Protein AF-A0AAV8X7Q7-F1 (afdb_monomer_lite)

Organism: NCBI:txid1586634

InterPro domains:
  IPR000819 Peptidase M17, leucyl aminopeptidase, C-terminal [PF00883] (13-77)
  IPR011356 Peptidase M17, leucine aminopeptidase/peptidase B [PTHR11963] (2-77)

Sequence (85 aa):
MKEIHAIGRALNIIPTVIRGKELAEKGFGGIYGVGKAATVPPALAVLSYTPANAQTTVAWVGKGIVYDTGGLSLKGKVMVIFNFF

Structure (mmCIF, N/CA/C/O backbone):
data_AF-A0AAV8X7Q7-F1
#
_entry.id   AF-A0AAV8X7Q7-F1
#
loop_
_atom_site.group_PDB
_atom_site.id
_atom_site.type_symbol
_atom_site.label_atom_id
_atom_site.label_alt_id
_atom_site.label_comp_id
_atom_site.label_asym_id
_atom_site.label_entity_id
_atom_site.label_seq_id
_atom_site.pdbx_PDB_ins_code
_atom_site.Cartn_x
_atom_site.Cartn_y
_atom_site.Cartn_z
_atom_site.occupancy
_atom_site.B_iso_or_equiv
_atom_site.auth_seq_id
_atom_site.auth_comp_id
_atom_site.auth_asym_id
_atom_site.auth_atom_id
_atom_site.pdbx_PDB_model_num
ATOM 1 N N . MET A 1 1 ? -3.890 -5.098 -7.835 1.00 86.31 1 MET A N 1
ATOM 2 C CA . MET A 1 1 ? -5.075 -4.249 -7.555 1.00 86.31 1 MET A CA 1
ATOM 3 C C . MET A 1 1 ? -6.411 -4.954 -7.740 1.00 86.31 1 MET A C 1
ATOM 5 O O . MET A 1 1 ? -7.306 -4.661 -6.969 1.00 86.31 1 MET A O 1
ATOM 9 N N . LYS A 1 2 ? -6.601 -5.853 -8.716 1.00 91.19 2 LYS A N 1
ATOM 10 C CA . LYS A 1 2 ? -7.888 -6.563 -8.862 1.00 91.19 2 LYS A CA 1
ATOM 11 C C . LYS A 1 2 ? -8.270 -7.343 -7.594 1.00 91.19 2 LYS A C 1
ATOM 13 O O . LYS A 1 2 ? -9.376 -7.168 -7.101 1.00 91.19 2 LYS A O 1
ATOM 18 N N . GLU A 1 3 ? -7.307 -8.072 -7.028 1.00 92.56 3 GLU A N 1
ATOM 19 C CA . GLU A 1 3 ? -7.509 -8.906 -5.837 1.00 92.56 3 GLU A CA 1
ATOM 20 C C . GLU A 1 3 ? -7.986 -8.118 -4.612 1.00 92.56 3 GLU A C 1
ATOM 22 O O . GLU A 1 3 ? -9.008 -8.449 -4.027 1.00 92.56 3 GLU A O 1
ATOM 27 N N . ILE A 1 4 ? -7.331 -6.994 -4.282 1.00 93.62 4 ILE A N 1
ATOM 28 C CA . ILE A 1 4 ? -7.732 -6.185 -3.119 1.00 93.62 4 ILE A CA 1
ATOM 29 C C . ILE A 1 4 ? -9.171 -5.664 -3.236 1.00 93.62 4 ILE A C 1
ATOM 31 O O . ILE A 1 4 ? -9.889 -5.611 -2.245 1.00 93.62 4 ILE A O 1
ATOM 35 N N . HIS A 1 5 ? -9.623 -5.324 -4.447 1.00 94.31 5 HIS A N 1
ATOM 36 C CA . HIS A 1 5 ? -11.004 -4.888 -4.664 1.00 94.31 5 HIS A CA 1
ATOM 37 C C . HIS A 1 5 ? -11.986 -6.062 -4.614 1.00 94.31 5 HIS A C 1
ATOM 39 O O . HIS A 1 5 ? -13.123 -5.878 -4.191 1.00 94.31 5 HIS A O 1
ATOM 45 N N . ALA A 1 6 ? -11.576 -7.260 -5.042 1.00 96.50 6 ALA A N 1
ATOM 46 C CA . ALA A 1 6 ? -12.396 -8.461 -4.917 1.00 96.50 6 ALA A CA 1
ATOM 47 C C . ALA A 1 6 ? -12.618 -8.825 -3.442 1.00 96.50 6 ALA A C 1
ATOM 49 O O . ALA A 1 6 ? -13.766 -8.980 -3.029 1.00 96.50 6 ALA A O 1
ATOM 50 N N . ILE A 1 7 ? -11.546 -8.846 -2.647 1.00 95.19 7 ILE A N 1
ATOM 51 C CA . ILE A 1 7 ? -11.605 -9.097 -1.201 1.00 95.19 7 ILE A CA 1
ATOM 52 C C . ILE A 1 7 ? -12.387 -7.986 -0.489 1.00 95.19 7 ILE A C 1
ATOM 54 O O . ILE A 1 7 ? -13.270 -8.280 0.310 1.00 95.19 7 ILE A O 1
ATOM 58 N N . GLY A 1 8 ? -12.131 -6.715 -0.820 1.00 95.81 8 GLY A N 1
ATOM 59 C CA . GLY A 1 8 ? -12.879 -5.585 -0.261 1.00 95.81 8 GLY A CA 1
ATOM 60 C C . GLY A 1 8 ? -14.388 -5.716 -0.480 1.00 95.81 8 GLY A C 1
ATOM 61 O O . GLY A 1 8 ? -15.159 -5.578 0.464 1.00 95.81 8 GLY A O 1
ATOM 62 N N . ARG A 1 9 ? -14.823 -6.093 -1.690 1.00 96.38 9 ARG A N 1
ATOM 63 C CA . ARG A 1 9 ? -16.244 -6.375 -1.964 1.00 96.38 9 ARG A CA 1
ATOM 64 C C . ARG A 1 9 ? -16.781 -7.548 -1.149 1.00 96.38 9 ARG A C 1
ATOM 66 O O . ARG A 1 9 ? -17.867 -7.431 -0.597 1.00 96.38 9 ARG A O 1
ATOM 73 N N . ALA A 1 10 ? -16.036 -8.650 -1.066 1.00 96.88 10 ALA A N 1
ATOM 74 C CA . ALA A 1 10 ? -16.457 -9.831 -0.311 1.00 96.88 10 ALA A CA 1
ATOM 75 C C . ALA A 1 10 ? -16.641 -9.537 1.189 1.00 96.88 10 ALA A C 1
ATOM 77 O O . ALA A 1 10 ? -17.520 -10.111 1.823 1.00 96.88 10 ALA A O 1
ATOM 78 N N . LEU A 1 11 ? -15.840 -8.621 1.740 1.00 95.19 11 LEU A N 1
ATOM 79 C CA . LEU A 1 11 ? -15.882 -8.225 3.150 1.00 95.19 11 LEU A CA 1
ATOM 80 C C . LEU A 1 11 ? -16.720 -6.964 3.413 1.00 95.19 11 LEU A C 1
ATOM 82 O O . LEU A 1 11 ? -16.814 -6.532 4.558 1.00 95.19 11 LEU A O 1
ATOM 86 N N . ASN A 1 12 ? -17.309 -6.365 2.374 1.00 95.62 12 ASN A N 1
ATOM 87 C CA . ASN A 1 12 ? -17.987 -5.068 2.435 1.00 95.62 12 ASN A CA 1
ATOM 88 C C . ASN A 1 12 ? -17.110 -3.941 3.035 1.00 95.62 12 ASN A C 1
ATOM 90 O O . ASN A 1 12 ? -17.566 -3.116 3.826 1.00 95.62 12 ASN A O 1
ATOM 94 N N . ILE A 1 13 ? -15.830 -3.914 2.657 1.00 96.19 13 ILE A N 1
ATOM 95 C CA . ILE A 1 13 ? -14.829 -2.919 3.063 1.00 96.19 13 ILE A CA 1
ATOM 96 C C . ILE A 1 13 ? -14.361 -2.163 1.820 1.00 96.19 13 ILE A C 1
ATOM 98 O O . ILE A 1 13 ? -13.958 -2.773 0.827 1.00 96.19 13 ILE A O 1
ATOM 102 N N . ILE A 1 14 ? -14.352 -0.830 1.882 1.00 96.06 14 ILE A N 1
ATOM 103 C CA . ILE A 1 14 ? -13.755 0.013 0.840 1.00 96.06 14 ILE A CA 1
ATOM 104 C C . ILE A 1 14 ? -12.237 0.055 1.072 1.00 96.06 14 ILE A C 1
ATOM 106 O O . ILE A 1 14 ? -11.806 0.583 2.099 1.00 96.06 14 ILE A O 1
ATOM 110 N N . PRO A 1 15 ? -11.406 -0.488 0.162 1.00 96.44 15 PRO A N 1
ATOM 111 C CA . PRO A 1 15 ? -9.961 -0.474 0.347 1.00 96.44 15 PRO A CA 1
ATOM 112 C C . PRO A 1 15 ? -9.393 0.931 0.148 1.00 96.44 15 PRO A C 1
ATOM 114 O O . PRO A 1 15 ? -9.714 1.603 -0.834 1.00 96.44 15 PRO A O 1
ATOM 117 N N . THR A 1 16 ? -8.460 1.329 1.007 1.00 96.94 16 THR A N 1
ATOM 118 C CA . THR A 1 16 ? -7.621 2.508 0.765 1.00 96.94 16 THR A CA 1
ATOM 119 C C . THR A 1 16 ? -6.409 2.084 -0.049 1.00 96.94 16 THR A C 1
ATOM 121 O O . THR A 1 16 ? -5.707 1.139 0.316 1.00 96.94 16 THR A O 1
ATOM 124 N N . VAL A 1 17 ? -6.141 2.781 -1.151 1.00 96.56 17 VAL A N 1
ATOM 125 C CA . VAL A 1 17 ? -4.999 2.504 -2.027 1.00 96.56 17 VAL A CA 1
ATOM 126 C C . VAL A 1 17 ? -4.227 3.790 -2.264 1.00 96.56 17 VAL A C 1
ATOM 128 O O . VAL A 1 17 ? -4.783 4.740 -2.800 1.00 96.56 17 VAL A O 1
ATOM 131 N N . ILE A 1 18 ? -2.939 3.776 -1.935 1.00 97.38 18 ILE A N 1
ATOM 132 C CA . ILE A 1 18 ? -1.993 4.860 -2.218 1.00 97.38 18 ILE A CA 1
ATOM 133 C C . ILE A 1 18 ? -1.002 4.334 -3.249 1.00 97.38 18 ILE A C 1
ATOM 135 O O . ILE A 1 18 ? -0.378 3.292 -3.016 1.00 97.38 18 ILE A O 1
ATOM 139 N N . ARG A 1 19 ? -0.864 4.996 -4.402 1.00 97.00 19 ARG A N 1
ATOM 140 C CA . ARG A 1 19 ? -0.149 4.401 -5.548 1.00 97.00 19 ARG A CA 1
ATOM 141 C C . ARG A 1 19 ? 0.790 5.362 -6.266 1.00 97.00 19 ARG A C 1
ATOM 143 O O . ARG A 1 19 ? 0.483 6.525 -6.499 1.00 97.00 19 ARG A O 1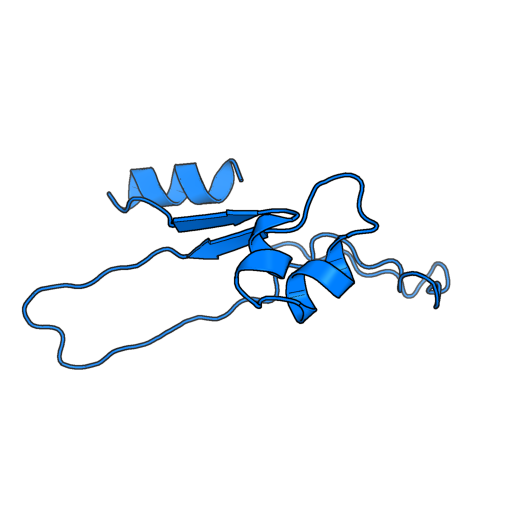
ATOM 150 N N . GLY A 1 20 ? 1.920 4.829 -6.727 1.00 96.69 20 GLY A N 1
ATOM 151 C CA . GLY A 1 20 ? 2.858 5.558 -7.577 1.00 96.69 20 GLY A CA 1
ATOM 152 C C . GLY A 1 20 ? 3.443 6.775 -6.863 1.00 96.69 20 GLY A C 1
ATOM 153 O O . GLY A 1 20 ? 3.931 6.646 -5.745 1.00 96.69 20 GLY A O 1
ATOM 154 N N . LYS A 1 21 ? 3.410 7.946 -7.509 1.00 97.06 21 LYS A N 1
ATOM 155 C CA . LYS A 1 21 ? 3.987 9.192 -6.970 1.00 97.06 21 LYS A CA 1
ATOM 156 C C . LYS A 1 21 ? 3.323 9.655 -5.673 1.00 97.06 21 LYS A C 1
ATOM 158 O O . LYS A 1 21 ? 4.010 10.202 -4.818 1.00 97.06 21 LYS A O 1
ATOM 163 N N . GLU A 1 22 ? 2.048 9.323 -5.479 1.00 97.94 22 GLU A N 1
ATOM 164 C CA . GLU A 1 22 ? 1.312 9.627 -4.249 1.00 97.94 22 GLU A CA 1
ATOM 165 C C . GLU A 1 22 ? 1.985 9.011 -3.009 1.00 97.94 22 GLU A C 1
ATOM 167 O O . GLU A 1 22 ? 1.942 9.575 -1.918 1.00 97.94 22 GLU A O 1
ATOM 172 N N . LEU A 1 23 ? 2.671 7.870 -3.170 1.00 98.06 23 LEU A N 1
ATOM 173 C CA . LEU A 1 23 ? 3.463 7.278 -2.092 1.00 98.06 23 LEU A CA 1
ATOM 174 C C . LEU A 1 23 ? 4.594 8.213 -1.660 1.00 98.06 23 LEU A C 1
ATOM 176 O O . LEU A 1 23 ? 4.807 8.386 -0.467 1.00 98.06 23 LEU A O 1
ATOM 180 N N . ALA A 1 24 ? 5.309 8.821 -2.607 1.00 97.00 24 ALA A N 1
ATOM 181 C CA . ALA A 1 24 ? 6.382 9.757 -2.290 1.00 97.00 24 ALA A CA 1
ATOM 182 C C . ALA A 1 24 ? 5.830 11.032 -1.637 1.00 97.00 24 ALA A C 1
ATOM 184 O O . ALA A 1 24 ? 6.362 11.478 -0.625 1.00 97.00 24 ALA A O 1
ATOM 185 N N . GLU A 1 25 ? 4.732 11.565 -2.175 1.00 97.94 25 GLU A N 1
ATOM 186 C CA . GLU A 1 25 ? 4.069 12.778 -1.678 1.00 97.94 25 GLU A CA 1
ATOM 187 C C . GLU A 1 25 ? 3.556 12.618 -0.242 1.00 97.94 25 GLU A C 1
ATOM 189 O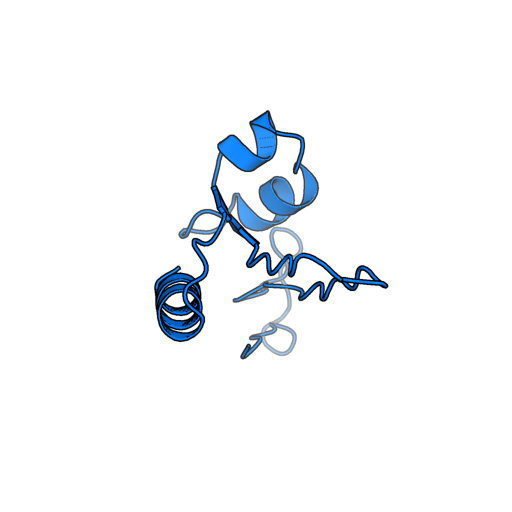 O . GLU A 1 25 ? 3.663 13.540 0.562 1.00 97.94 25 GLU A O 1
ATOM 194 N N . LYS A 1 26 ? 3.051 11.431 0.111 1.00 97.19 26 LYS A N 1
ATOM 195 C CA . LYS A 1 26 ? 2.565 11.117 1.463 1.00 97.19 26 LYS A CA 1
ATOM 196 C C . LYS A 1 26 ? 3.648 10.578 2.410 1.00 97.19 26 LYS A C 1
ATOM 198 O O . LYS A 1 26 ? 3.322 10.134 3.507 1.00 97.19 26 LYS A O 1
ATOM 203 N N . GLY A 1 27 ? 4.923 10.589 2.010 1.00 97.62 27 GLY A N 1
ATOM 204 C CA .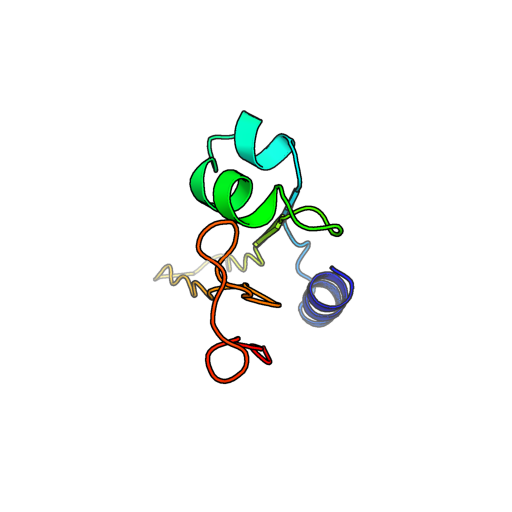 GLY A 1 27 ? 6.047 10.188 2.868 1.00 97.62 27 GLY A CA 1
ATOM 205 C C . GLY A 1 27 ? 6.370 8.686 2.893 1.00 97.62 27 GLY A C 1
ATOM 206 O O . GLY A 1 27 ? 7.270 8.263 3.616 1.00 97.62 27 GLY A O 1
ATOM 207 N N . PHE A 1 28 ? 5.732 7.859 2.060 1.00 97.19 28 PHE A N 1
ATOM 208 C CA . PHE A 1 28 ? 6.026 6.425 1.896 1.00 97.19 28 PHE A CA 1
ATOM 209 C C . PHE A 1 28 ? 7.230 6.173 0.969 1.00 97.19 28 PHE A C 1
ATOM 211 O O . PHE A 1 28 ? 7.194 5.334 0.059 1.00 97.19 28 PHE A O 1
ATOM 218 N N . GLY A 1 29 ? 8.326 6.897 1.212 1.00 96.69 29 GLY A N 1
ATOM 219 C CA . GLY A 1 29 ? 9.530 6.892 0.378 1.00 96.69 29 GLY A CA 1
ATOM 220 C C . GLY A 1 29 ? 10.195 5.519 0.241 1.00 96.69 29 GLY A C 1
ATOM 221 O O . GLY A 1 29 ? 10.750 5.224 -0.812 1.00 96.69 29 GLY A O 1
ATOM 222 N N . GLY A 1 30 ? 10.084 4.647 1.251 1.00 95.38 30 GLY A N 1
ATOM 223 C CA . GLY A 1 30 ? 10.606 3.277 1.186 1.00 95.38 30 GLY A CA 1
ATOM 224 C C . GLY A 1 30 ? 9.882 2.413 0.147 1.00 95.38 30 GLY A C 1
ATOM 225 O O . GLY A 1 30 ? 10.518 1.827 -0.727 1.00 95.38 30 GLY A O 1
ATOM 226 N N . ILE A 1 31 ? 8.545 2.391 0.185 1.00 96.44 31 ILE A N 1
ATOM 227 C CA . ILE A 1 31 ? 7.720 1.628 -0.769 1.00 96.44 31 ILE A CA 1
ATOM 228 C C . ILE A 1 31 ? 7.908 2.183 -2.186 1.00 96.44 31 ILE A C 1
ATOM 230 O O . ILE A 1 31 ? 8.117 1.424 -3.135 1.00 96.44 31 ILE A O 1
ATOM 234 N N . TYR A 1 32 ? 7.881 3.513 -2.326 1.00 97.38 32 TYR A N 1
ATOM 235 C CA . TYR A 1 32 ? 8.119 4.167 -3.610 1.00 97.38 32 TYR A CA 1
ATOM 236 C C . TYR A 1 32 ? 9.525 3.873 -4.145 1.00 97.38 32 TYR A C 1
ATOM 238 O O . TYR A 1 32 ? 9.675 3.472 -5.295 1.00 97.38 32 TYR A O 1
ATOM 246 N N . GLY A 1 33 ? 10.556 4.024 -3.313 1.00 96.00 33 GLY A N 1
ATOM 247 C CA . GLY A 1 33 ? 11.955 3.853 -3.696 1.00 96.00 33 GLY A CA 1
ATOM 248 C C . GLY A 1 33 ? 12.273 2.453 -4.214 1.00 96.00 33 GLY A C 1
ATOM 249 O O . GLY A 1 33 ? 12.964 2.337 -5.225 1.00 96.00 33 GLY A O 1
ATOM 250 N N . VAL A 1 34 ? 11.724 1.416 -3.574 1.00 94.19 34 VAL A N 1
ATOM 251 C CA . VAL A 1 34 ? 11.901 0.018 -3.999 1.00 94.19 34 VAL A CA 1
ATOM 252 C C . VAL A 1 34 ? 11.165 -0.265 -5.312 1.00 94.19 34 VAL A C 1
ATOM 254 O O . VAL A 1 34 ? 11.713 -0.914 -6.198 1.00 94.19 34 VAL A O 1
ATOM 257 N N . GLY A 1 35 ? 9.931 0.223 -5.460 1.00 94.19 35 GLY A N 1
ATOM 258 C CA . GLY A 1 35 ? 9.080 -0.144 -6.594 1.00 94.19 35 GLY A CA 1
ATOM 259 C C . GLY A 1 35 ? 9.110 0.798 -7.800 1.00 94.19 35 GLY A C 1
ATOM 260 O O . GLY A 1 35 ? 8.575 0.434 -8.843 1.00 94.19 35 GLY A O 1
ATOM 261 N N . LYS 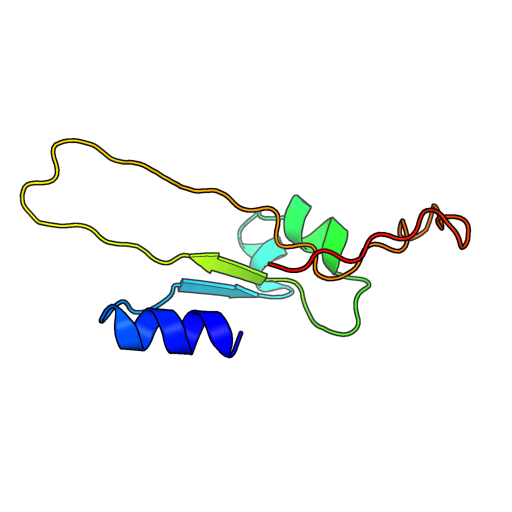A 1 36 ? 9.707 1.995 -7.710 1.00 95.50 36 LYS A N 1
ATOM 262 C CA . LYS A 1 36 ? 9.640 3.023 -8.777 1.00 95.50 36 LYS A CA 1
ATOM 263 C C . LYS A 1 36 ? 10.235 2.599 -10.123 1.00 95.50 36 LYS A C 1
ATOM 265 O O . LYS A 1 36 ? 9.909 3.210 -11.133 1.00 95.50 36 LYS A O 1
ATOM 270 N N . ALA A 1 37 ? 11.123 1.604 -10.132 1.00 93.25 37 ALA A N 1
ATOM 271 C CA . ALA A 1 37 ? 11.762 1.095 -11.346 1.00 93.25 37 ALA A CA 1
ATOM 272 C C . ALA A 1 37 ? 10.949 -0.016 -12.042 1.00 93.25 37 ALA A C 1
ATOM 274 O O . ALA A 1 37 ? 11.319 -0.450 -13.130 1.00 93.25 37 ALA A O 1
ATOM 275 N N . ALA A 1 38 ? 9.862 -0.495 -11.429 1.00 92.75 38 ALA A N 1
ATOM 276 C CA . ALA A 1 38 ? 8.999 -1.508 -12.024 1.00 92.75 38 ALA A CA 1
ATOM 277 C C . ALA A 1 38 ? 8.073 -0.903 -13.093 1.00 92.75 38 ALA A C 1
ATOM 279 O O . ALA A 1 38 ? 7.664 0.253 -13.008 1.00 92.75 38 ALA A O 1
ATOM 280 N N . THR A 1 39 ? 7.675 -1.717 -14.074 1.00 93.94 39 THR A N 1
ATOM 281 C CA . THR A 1 39 ? 6.695 -1.329 -15.105 1.00 93.94 39 THR A CA 1
ATOM 282 C C . THR A 1 39 ? 5.308 -1.062 -14.522 1.00 93.94 39 THR A C 1
ATOM 284 O O . THR A 1 39 ? 4.572 -0.208 -15.015 1.00 93.94 39 THR A O 1
ATOM 287 N N . VAL A 1 40 ? 4.944 -1.778 -13.455 1.00 93.56 40 VAL A N 1
ATOM 288 C CA . VAL A 1 40 ? 3.707 -1.558 -12.704 1.00 93.56 40 VAL A CA 1
ATOM 289 C C . VAL A 1 40 ? 4.016 -0.694 -11.476 1.00 93.56 40 VAL A C 1
ATOM 291 O O . VAL A 1 40 ? 4.806 -1.118 -10.635 1.00 93.56 40 VAL A O 1
ATOM 294 N N . PRO A 1 41 ? 3.370 0.480 -11.319 1.00 95.00 41 PRO A N 1
ATOM 295 C CA . PRO A 1 41 ? 3.624 1.369 -10.188 1.00 95.00 41 PRO A CA 1
ATOM 296 C C . PRO A 1 41 ? 3.389 0.704 -8.820 1.00 95.00 41 PRO A C 1
ATOM 298 O O . PRO A 1 41 ? 2.367 0.015 -8.672 1.00 95.00 41 PRO A O 1
ATOM 301 N N . PRO A 1 42 ? 4.251 0.966 -7.813 1.00 96.50 42 PRO A N 1
ATOM 302 C CA . PRO A 1 42 ? 4.092 0.435 -6.462 1.00 96.50 42 PRO A CA 1
ATOM 303 C C . PRO A 1 42 ? 2.831 0.973 -5.793 1.00 96.50 42 PRO A C 1
ATOM 305 O O . PRO A 1 42 ? 2.372 2.072 -6.110 1.00 96.50 42 PRO A O 1
ATOM 308 N N . ALA A 1 43 ? 2.287 0.210 -4.849 1.00 96.81 43 ALA A N 1
ATOM 309 C CA . ALA A 1 43 ? 1.098 0.588 -4.102 1.00 96.81 43 ALA A CA 1
ATOM 310 C C . ALA A 1 43 ? 1.191 0.142 -2.640 1.00 96.81 43 ALA A C 1
ATOM 312 O O . ALA A 1 43 ? 1.729 -0.926 -2.348 1.00 96.81 43 ALA A O 1
ATOM 313 N N . LEU A 1 44 ? 0.603 0.939 -1.753 1.00 97.00 44 LEU A N 1
ATOM 314 C CA . LEU A 1 44 ? 0.186 0.530 -0.419 1.00 97.00 44 LEU A CA 1
ATOM 315 C C . LEU A 1 44 ? -1.332 0.342 -0.459 1.00 97.00 44 LEU A C 1
ATOM 317 O O . LEU A 1 44 ? -2.053 1.261 -0.845 1.00 97.00 44 LEU A O 1
ATOM 321 N N . ALA A 1 45 ? -1.809 -0.843 -0.095 1.00 96.31 45 ALA A N 1
ATOM 322 C CA . ALA A 1 45 ? -3.230 -1.153 -0.036 1.00 96.31 45 ALA A CA 1
ATOM 323 C C . ALA A 1 45 ? -3.607 -1.563 1.388 1.00 96.31 45 ALA A C 1
ATOM 325 O O . ALA A 1 45 ? -2.917 -2.382 1.992 1.00 96.31 45 ALA A O 1
ATOM 326 N N . VAL A 1 46 ? -4.686 -0.987 1.913 1.00 96.69 46 VAL A N 1
ATOM 327 C CA . VAL A 1 46 ? -5.141 -1.185 3.292 1.00 96.69 46 VAL A CA 1
ATOM 328 C C . VAL A 1 46 ? -6.618 -1.564 3.281 1.00 96.69 46 VAL A C 1
ATOM 330 O O . VAL A 1 46 ? -7.439 -0.868 2.682 1.00 96.69 46 VAL A O 1
ATOM 333 N N . LEU A 1 47 ? -6.946 -2.666 3.953 1.00 96.38 47 LEU A N 1
ATOM 334 C CA . LEU A 1 47 ? -8.313 -3.043 4.308 1.00 96.38 47 LEU A CA 1
ATOM 335 C C . LEU A 1 47 ? -8.479 -2.789 5.803 1.00 96.38 47 LEU A C 1
ATOM 337 O O . LEU A 1 47 ? -7.753 -3.373 6.605 1.00 96.38 47 LEU A O 1
ATOM 341 N N . SER A 1 48 ? -9.417 -1.920 6.164 1.00 95.56 48 SER A N 1
ATOM 342 C CA . SER A 1 48 ? -9.674 -1.553 7.556 1.00 95.56 48 SER A CA 1
ATOM 343 C C . SER A 1 48 ? -11.051 -2.044 7.978 1.00 95.56 48 SER A C 1
ATOM 345 O O . SER A 1 48 ? -12.041 -1.763 7.306 1.00 95.56 48 SER A O 1
ATOM 347 N N . TYR A 1 49 ? -11.111 -2.744 9.107 1.00 94.25 49 TYR A N 1
ATOM 348 C CA . TYR A 1 49 ? -12.354 -3.156 9.749 1.00 94.25 49 TYR A CA 1
ATOM 349 C C . TYR A 1 49 ? -12.387 -2.614 11.179 1.00 94.25 49 TYR A C 1
ATOM 351 O O . TYR A 1 49 ? -11.531 -2.962 11.990 1.00 94.25 49 TYR A O 1
ATOM 359 N N . THR A 1 50 ? -13.370 -1.761 11.476 1.00 93.38 50 THR A N 1
ATOM 360 C CA . THR A 1 50 ? -13.468 -1.039 12.754 1.00 93.38 50 THR A CA 1
ATOM 361 C C . THR A 1 50 ? -14.866 -1.219 13.354 1.00 93.38 50 THR A C 1
ATOM 363 O O . THR A 1 50 ? -15.738 -0.376 13.137 1.00 93.38 50 THR A O 1
ATOM 366 N N . PRO A 1 51 ? -15.134 -2.324 14.071 1.00 93.25 51 PRO A N 1
ATOM 367 C CA . PRO A 1 51 ? -16.420 -2.525 14.733 1.00 93.25 51 PRO A CA 1
ATOM 368 C C . PRO A 1 51 ? -16.557 -1.614 15.964 1.00 93.25 51 PRO A C 1
ATOM 370 O O . PRO A 1 51 ? -15.571 -1.308 16.631 1.00 93.25 51 PRO A O 1
ATOM 373 N N . ALA A 1 52 ? -17.789 -1.215 16.301 1.00 93.69 52 ALA A N 1
ATOM 374 C CA . ALA A 1 52 ? -18.067 -0.204 17.333 1.00 93.69 52 ALA A CA 1
ATOM 375 C C . ALA A 1 52 ? -17.520 -0.544 18.734 1.00 93.69 52 ALA A C 1
ATOM 377 O O . ALA A 1 52 ? -17.125 0.352 19.470 1.00 93.69 52 ALA A O 1
ATOM 378 N N . ASN A 1 53 ? -17.460 -1.832 19.086 1.00 94.25 53 ASN A N 1
ATOM 379 C CA . ASN A 1 53 ? -17.037 -2.309 20.408 1.00 94.25 53 ASN A CA 1
ATOM 380 C C . ASN A 1 53 ? -15.664 -3.005 20.374 1.00 94.25 53 ASN A C 1
ATOM 382 O O . ASN A 1 53 ? -15.411 -3.923 21.156 1.00 94.25 53 ASN A O 1
ATOM 386 N N . ALA A 1 54 ? -14.791 -2.628 19.434 1.00 94.38 54 ALA A N 1
ATOM 387 C CA . ALA A 1 54 ? -13.438 -3.171 19.365 1.00 94.38 54 ALA A CA 1
ATOM 388 C C . ALA A 1 54 ? -12.651 -2.832 20.643 1.00 94.38 54 ALA A C 1
ATOM 390 O O . ALA A 1 54 ? -12.436 -1.665 20.956 1.00 94.38 54 ALA A O 1
ATOM 391 N N . GLN A 1 55 ? -12.184 -3.853 21.364 1.00 95.69 55 GLN A N 1
ATOM 392 C CA . GLN A 1 55 ? -11.337 -3.674 22.554 1.00 95.69 55 GLN A CA 1
ATOM 393 C C . GLN A 1 55 ? -9.842 -3.660 22.219 1.00 95.69 55 GLN A C 1
ATOM 395 O O . GLN A 1 55 ? -9.004 -3.337 23.057 1.00 95.69 55 GLN A O 1
ATOM 400 N N . THR A 1 56 ? -9.477 -4.062 21.003 1.00 95.88 56 THR A N 1
ATOM 401 C CA . THR A 1 56 ? -8.083 -4.205 20.585 1.00 95.88 56 THR A CA 1
ATOM 402 C C . THR A 1 56 ? -7.949 -3.867 19.111 1.00 95.88 56 THR A C 1
ATOM 404 O O . THR A 1 56 ? -8.795 -4.242 18.299 1.00 95.88 56 THR A O 1
ATOM 407 N N . THR A 1 57 ? -6.850 -3.197 18.774 1.00 96.12 57 THR A N 1
ATOM 408 C CA . THR A 1 57 ? -6.449 -2.922 17.396 1.00 96.12 57 THR A CA 1
ATOM 409 C C . THR A 1 57 ? -5.313 -3.858 17.023 1.00 96.12 57 THR A C 1
ATOM 411 O O . THR A 1 57 ? -4.278 -3.882 17.686 1.00 96.12 57 THR A O 1
ATOM 414 N N . VAL A 1 58 ? -5.498 -4.615 15.946 1.00 95.88 58 VAL A N 1
ATOM 415 C CA . VAL A 1 58 ? -4.480 -5.504 15.382 1.00 95.88 58 VAL A CA 1
ATOM 416 C C . VAL A 1 58 ? -4.240 -5.094 13.937 1.00 95.88 58 VAL A C 1
ATOM 418 O O . VAL A 1 58 ? -5.178 -4.745 13.224 1.00 95.88 58 VAL A O 1
ATOM 421 N N . ALA A 1 59 ? -2.983 -5.140 13.505 1.00 96.31 59 ALA A N 1
ATOM 422 C CA . ALA A 1 59 ? -2.607 -4.909 12.120 1.00 96.31 59 ALA A CA 1
ATOM 423 C C . ALA A 1 59 ? -1.788 -6.091 11.603 1.00 96.31 59 ALA A C 1
ATOM 425 O O . ALA A 1 59 ? -0.838 -6.533 12.250 1.00 96.31 59 ALA A O 1
ATOM 426 N N . TRP A 1 60 ? -2.134 -6.567 10.410 1.00 95.88 60 TRP A N 1
ATOM 427 C CA . TRP A 1 60 ? -1.315 -7.511 9.660 1.00 95.88 60 TRP A CA 1
ATOM 428 C C . TRP A 1 60 ? -0.599 -6.769 8.544 1.00 95.88 60 TRP A C 1
ATOM 430 O O . TRP A 1 60 ? -1.229 -6.120 7.710 1.00 95.88 60 TRP A O 1
ATOM 440 N N . VAL A 1 61 ? 0.729 -6.865 8.533 1.00 94.94 61 VAL A N 1
ATOM 441 C CA . VAL A 1 61 ? 1.568 -6.200 7.536 1.00 94.94 61 VAL A CA 1
ATOM 442 C C . VAL A 1 61 ? 2.283 -7.260 6.714 1.00 94.94 61 VAL A C 1
ATOM 444 O O . VAL A 1 61 ? 3.153 -7.970 7.212 1.00 94.94 61 VAL A O 1
ATOM 447 N N . GLY A 1 62 ? 1.898 -7.369 5.445 1.00 91.38 62 GLY A N 1
ATOM 448 C CA . GLY A 1 62 ? 2.517 -8.272 4.480 1.00 91.38 62 GLY A CA 1
ATOM 449 C C . GLY A 1 62 ? 3.511 -7.546 3.576 1.00 91.38 62 GLY A C 1
ATOM 450 O O . GLY A 1 62 ? 3.249 -6.440 3.098 1.00 91.38 62 GLY A O 1
ATOM 451 N N . LYS A 1 63 ? 4.647 -8.184 3.281 1.00 91.25 63 LYS A N 1
ATOM 452 C CA . LYS A 1 63 ? 5.571 -7.717 2.238 1.00 91.25 63 LYS A CA 1
ATOM 453 C C . LYS A 1 63 ? 4.975 -8.036 0.867 1.00 91.25 63 LYS A C 1
ATOM 455 O O . LYS A 1 63 ? 5.027 -9.180 0.458 1.00 91.25 63 LYS A O 1
ATOM 460 N N . GLY A 1 64 ? 4.498 -7.040 0.122 1.00 88.88 64 GLY A N 1
ATOM 461 C CA . GLY A 1 64 ? 3.887 -7.225 -1.207 1.00 88.88 64 GLY A CA 1
ATOM 462 C C . GLY A 1 64 ? 4.846 -7.186 -2.410 1.00 88.88 64 GLY A C 1
ATOM 463 O O . GLY A 1 64 ? 4.493 -6.620 -3.443 1.00 88.88 64 GLY A O 1
ATOM 464 N N . ILE A 1 65 ? 6.072 -7.715 -2.305 1.00 88.69 65 ILE A N 1
ATOM 465 C CA . ILE A 1 65 ? 7.021 -7.742 -3.440 1.00 88.69 65 ILE A CA 1
ATOM 466 C C . ILE A 1 65 ? 6.688 -8.892 -4.398 1.00 88.69 65 ILE A C 1
ATOM 468 O O . ILE A 1 65 ? 7.077 -10.031 -4.153 1.00 88.69 65 ILE A O 1
ATOM 472 N N . VAL A 1 66 ? 5.997 -8.578 -5.495 1.00 88.88 66 VAL A N 1
ATOM 473 C CA . VAL A 1 66 ? 5.553 -9.562 -6.507 1.00 88.88 66 VAL A CA 1
ATOM 474 C C . VAL A 1 66 ? 6.703 -10.216 -7.272 1.00 88.88 66 VAL A C 1
ATOM 476 O O . VAL A 1 66 ? 6.604 -11.370 -7.673 1.00 88.88 66 VAL A O 1
ATOM 479 N N . TYR A 1 67 ? 7.803 -9.492 -7.463 1.00 87.06 67 TYR A N 1
ATOM 480 C CA . TYR A 1 67 ? 8.986 -9.993 -8.147 1.00 87.06 67 TYR A CA 1
ATOM 481 C C . TYR A 1 67 ? 10.228 -9.245 -7.674 1.00 87.06 67 TYR A C 1
ATOM 483 O O . TYR A 1 67 ? 10.199 -8.017 -7.566 1.00 87.06 67 TYR A O 1
ATOM 491 N N . ASP A 1 68 ? 11.304 -9.975 -7.383 1.00 87.62 68 ASP A N 1
ATOM 492 C CA . ASP A 1 68 ? 12.548 -9.413 -6.856 1.00 87.62 68 ASP A CA 1
ATOM 493 C C . ASP A 1 68 ? 13.765 -9.903 -7.648 1.00 87.62 68 ASP A C 1
ATOM 495 O O . ASP A 1 68 ? 14.319 -10.980 -7.399 1.00 87.62 68 ASP A O 1
ATOM 499 N N . THR A 1 69 ? 14.200 -9.062 -8.586 1.00 87.12 69 THR A N 1
ATOM 500 C CA . THR A 1 69 ? 15.433 -9.246 -9.360 1.00 87.12 69 THR A CA 1
ATOM 501 C C . THR A 1 69 ? 16.687 -8.785 -8.618 1.00 87.12 69 THR A C 1
ATOM 503 O O . THR A 1 69 ? 17.782 -9.003 -9.123 1.00 87.12 69 THR A O 1
ATOM 506 N N . GLY A 1 70 ? 16.565 -8.135 -7.454 1.00 85.25 70 GLY A N 1
ATOM 507 C CA . GLY A 1 70 ? 17.659 -7.432 -6.768 1.00 85.25 70 GLY A CA 1
ATOM 508 C C . GLY A 1 70 ? 17.836 -5.958 -7.146 1.00 85.25 70 GLY A C 1
ATOM 509 O O . GLY A 1 70 ? 18.606 -5.248 -6.500 1.00 85.25 70 GLY A O 1
ATOM 510 N N . GLY A 1 71 ? 17.116 -5.460 -8.156 1.00 87.62 71 GLY A N 1
ATOM 511 C CA . GLY A 1 71 ? 17.264 -4.079 -8.626 1.00 87.62 71 GLY A CA 1
ATOM 512 C C . GLY A 1 71 ? 18.606 -3.851 -9.330 1.00 87.62 71 GLY A C 1
ATOM 513 O O . GLY A 1 71 ? 19.015 -4.669 -10.149 1.00 87.62 71 GLY A O 1
ATOM 514 N N . LEU A 1 72 ? 19.284 -2.737 -9.025 1.00 86.31 72 LEU A N 1
ATOM 515 C CA . LEU A 1 72 ? 20.618 -2.436 -9.575 1.00 86.31 72 LEU A CA 1
ATOM 516 C C . LEU A 1 72 ? 21.667 -3.468 -9.136 1.00 86.31 72 LEU A C 1
ATOM 518 O O . LEU A 1 72 ? 22.548 -3.825 -9.913 1.00 86.31 72 LEU A O 1
ATOM 522 N N . SER A 1 73 ? 21.534 -3.987 -7.915 1.00 89.88 73 SER A N 1
ATOM 523 C CA . SER A 1 73 ? 22.318 -5.115 -7.409 1.00 89.88 73 SER A CA 1
ATOM 524 C C . SER A 1 73 ? 21.700 -6.421 -7.904 1.00 89.88 73 SER A C 1
ATOM 526 O O . SER A 1 73 ? 21.065 -7.156 -7.144 1.00 89.88 73 SER A O 1
ATOM 528 N N . LEU A 1 74 ? 21.823 -6.664 -9.211 1.00 85.94 74 LEU A N 1
ATOM 529 C CA . LEU A 1 74 ? 21.122 -7.746 -9.892 1.00 85.94 74 LEU A CA 1
ATOM 530 C C . LEU A 1 74 ? 21.481 -9.108 -9.290 1.00 85.94 74 LEU A C 1
AT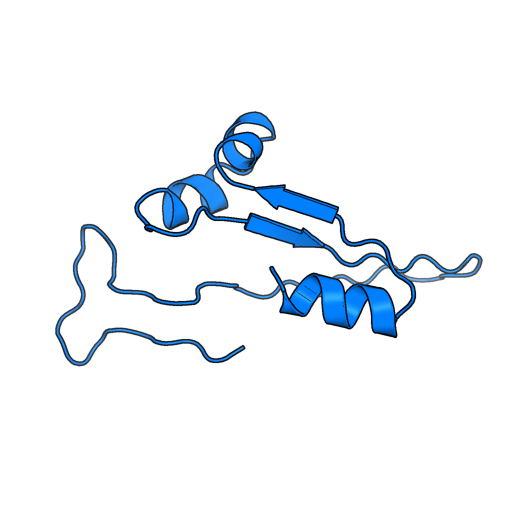OM 532 O O . LEU A 1 74 ? 22.649 -9.488 -9.176 1.00 85.94 74 LEU A O 1
ATOM 536 N N . LYS A 1 75 ? 20.452 -9.870 -8.935 1.00 87.88 75 LYS A N 1
ATOM 537 C CA . LYS A 1 75 ? 20.604 -11.237 -8.457 1.00 87.88 75 LYS A CA 1
ATOM 538 C C . LYS A 1 75 ? 21.047 -12.138 -9.603 1.00 87.88 75 LYS A C 1
ATOM 540 O O . LYS A 1 75 ? 20.549 -12.044 -10.724 1.00 87.88 75 LYS A O 1
ATOM 545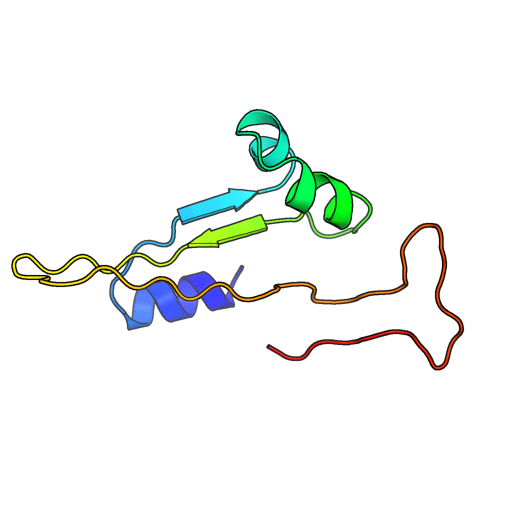 N N . GLY A 1 76 ? 21.946 -13.069 -9.293 1.00 83.81 76 GLY A N 1
ATOM 546 C CA . GLY A 1 76 ? 22.251 -14.176 -10.191 1.00 83.81 76 GLY A CA 1
ATOM 547 C C . GLY A 1 76 ? 20.998 -15.009 -10.479 1.00 83.81 76 GLY A C 1
ATOM 548 O O . GLY A 1 76 ? 20.055 -15.030 -9.688 1.00 83.81 76 GLY A O 1
ATOM 549 N N . LYS A 1 77 ? 21.000 -15.731 -11.603 1.00 78.25 77 LYS A N 1
ATOM 550 C CA . LYS A 1 77 ? 19.824 -16.439 -12.143 1.00 78.25 77 LYS A CA 1
ATOM 551 C C . LYS A 1 77 ? 19.105 -17.350 -11.132 1.00 78.25 77 LYS A C 1
ATOM 553 O O . LYS A 1 77 ? 17.889 -17.457 -11.181 1.00 78.25 77 LYS A O 1
ATOM 558 N N . VAL A 1 78 ? 19.843 -17.975 -10.212 1.00 79.75 78 VAL A N 1
ATOM 559 C CA . VAL A 1 78 ? 19.309 -18.917 -9.205 1.00 79.75 78 VAL A CA 1
ATOM 560 C C . VAL A 1 78 ? 18.731 -18.208 -7.968 1.00 79.75 78 VAL A C 1
ATOM 562 O O . VAL A 1 78 ? 18.006 -18.813 -7.192 1.00 79.75 78 VAL A O 1
ATOM 565 N N . MET A 1 79 ? 19.030 -16.922 -7.772 1.00 74.75 79 MET A N 1
ATOM 566 C CA . MET A 1 79 ? 18.712 -16.186 -6.540 1.00 74.75 79 MET A CA 1
ATOM 567 C C . MET A 1 79 ? 17.486 -15.268 -6.676 1.00 74.75 79 MET A C 1
ATOM 569 O O . MET A 1 79 ? 17.043 -14.681 -5.688 1.00 74.75 79 MET A O 1
ATOM 573 N N . VAL A 1 80 ? 16.932 -15.124 -7.883 1.00 77.31 80 VAL A N 1
ATOM 574 C CA . VAL A 1 80 ? 15.717 -14.335 -8.146 1.00 77.31 80 VAL A CA 1
ATOM 575 C C . VAL A 1 80 ? 14.530 -14.909 -7.366 1.00 77.31 80 VAL A C 1
ATOM 577 O O . VAL A 1 80 ? 14.292 -16.114 -7.403 1.00 77.31 80 VAL A O 1
ATOM 580 N N . ILE A 1 81 ? 13.770 -14.046 -6.681 1.00 82.75 81 ILE A N 1
ATOM 581 C CA . ILE A 1 81 ? 12.637 -14.472 -5.845 1.00 82.75 81 ILE A CA 1
ATOM 582 C C . ILE A 1 81 ? 11.316 -14.081 -6.507 1.00 82.75 81 ILE A C 1
ATOM 584 O O . ILE A 1 81 ? 11.074 -12.911 -6.819 1.00 82.75 81 ILE A O 1
ATOM 588 N N . PHE A 1 82 ? 10.441 -15.073 -6.646 1.00 78.38 82 PHE A N 1
ATOM 589 C CA . PHE A 1 82 ? 9.026 -14.899 -6.948 1.00 78.38 82 PHE A CA 1
ATOM 590 C C . PHE A 1 82 ? 8.247 -15.201 -5.673 1.00 78.38 82 PHE A C 1
ATOM 592 O O . PHE A 1 82 ? 8.325 -16.315 -5.157 1.00 78.38 82 PHE A O 1
ATOM 599 N N . ASN A 1 83 ? 7.519 -14.214 -5.155 1.00 73.56 83 ASN A N 1
ATOM 600 C CA . ASN A 1 83 ? 6.629 -14.453 -4.027 1.00 73.56 83 ASN A CA 1
ATOM 601 C C . ASN A 1 83 ? 5.221 -14.680 -4.570 1.00 73.56 83 ASN A C 1
ATOM 603 O O . ASN A 1 83 ? 4.675 -13.823 -5.266 1.00 73.56 83 ASN A O 1
ATOM 607 N N . PHE A 1 84 ? 4.651 -15.832 -4.236 1.00 57.22 84 PHE A N 1
ATOM 608 C CA . PHE A 1 84 ? 3.225 -16.081 -4.374 1.00 57.22 84 PHE A CA 1
ATOM 609 C C . PHE A 1 84 ? 2.573 -15.624 -3.063 1.00 57.22 84 PHE A C 1
ATOM 611 O O . PHE A 1 84 ? 2.938 -16.125 -1.999 1.00 57.22 84 PHE A O 1
ATOM 618 N N . PHE A 1 85 ? 1.703 -14.615 -3.141 1.00 59.16 85 PHE A N 1
ATOM 619 C CA . PHE A 1 85 ? 0.864 -14.148 -2.032 1.00 59.16 85 PHE A CA 1
ATOM 620 C C . PHE A 1 85 ? -0.520 -14.766 -2.143 1.00 59.16 85 PHE A C 1
ATOM 622 O O . PHE A 1 85 ? -0.976 -14.912 -3.302 1.00 59.16 85 PHE A O 1
#

Foldseek 3Di:
DVVLVVVCVVVVFDKDKQWAVSCVVVPVCVQNVVQVPDPGIGMDIDTDDDDPPDPDDDDDDDDPDQWCQPPVPGDDPVPTDGDDD

Secondary structure (DSSP, 8-state):
-HHHHHHHHHTT---EEEETHHHHHTT-HHHHHHHTTSSSPPEEEE-----TT------------SEE--TTSPPPTTT-EE---

Radius of gyration: 15.66 Å; chains: 1; bounding box: 40×32×38 Å

pLDDT: mean 91.82, std 7.7, range [57.22, 98.06]